Protein AF-A0A3A5VPG4-F1 (afdb_monomer_lite)

pLDDT: mean 90.0, std 11.08, range [58.41, 98.19]

Secondary structure (DSSP, 8-state):
--TGGGGSPPPPPEEE-TTSTTGGGGHHHHHHHH--SS-EEEEETTEEEEEEEEEEETTEEEEEEEEE-GGGHHHHHHHHHHTT--EEE--EETTEEP-

Sequence (99 aa):
MLEEARSIPAIRDFVLPPSDPIAPYFADIMK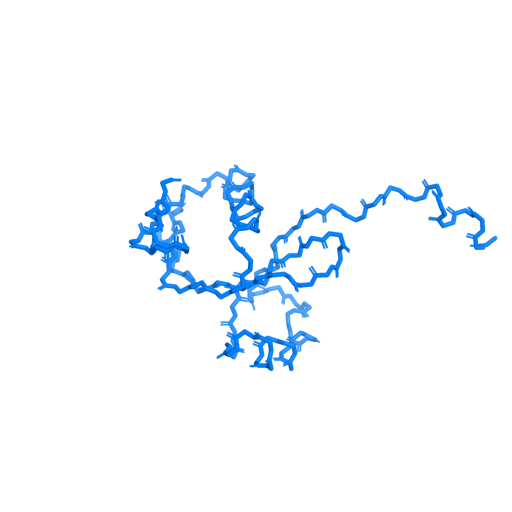ERFGFGSAYLVFRNAEPVAAFKANTRNKIIDVKDYEGSEKAWRIVKEFAWEHQMPLQTELRIGGKKLQ

Structure (mmCIF, N/CA/C/O backbone):
data_AF-A0A3A5VPG4-F1
#
_entry.id   AF-A0A3A5VPG4-F1
#
loop_
_atom_site.group_PDB
_atom_site.id
_atom_site.type_symbol
_atom_site.label_atom_id
_atom_site.label_alt_id
_atom_site.label_comp_id
_atom_site.label_asym_id
_atom_site.label_entity_id
_atom_site.label_seq_id
_atom_site.pdbx_PDB_ins_code
_atom_site.Cartn_x
_atom_site.Cartn_y
_atom_site.Cartn_z
_atom_site.occupancy
_atom_site.B_iso_or_equiv
_atom_site.auth_seq_id
_atom_site.auth_comp_id
_atom_site.auth_asym_id
_atom_site.auth_atom_id
_atom_site.pdbx_PDB_model_num
ATOM 1 N N . MET A 1 1 ? 11.550 -17.395 -26.455 1.00 58.41 1 MET A N 1
ATOM 2 C CA . MET A 1 1 ? 11.738 -17.248 -24.993 1.00 58.41 1 MET A CA 1
ATOM 3 C C . MET A 1 1 ? 11.631 -15.812 -24.473 1.00 58.41 1 MET A C 1
ATOM 5 O O . MET A 1 1 ? 10.957 -15.632 -23.473 1.00 58.41 1 MET A O 1
ATOM 9 N N . LEU A 1 2 ? 12.231 -14.779 -25.094 1.00 62.31 2 LEU A N 1
ATOM 10 C CA . LEU A 1 2 ? 12.007 -13.367 -24.691 1.00 62.31 2 LEU A CA 1
ATOM 11 C C . LEU A 1 2 ? 10.869 -12.669 -25.460 1.00 62.31 2 LEU A C 1
ATOM 13 O O . LEU A 1 2 ? 10.229 -11.773 -24.919 1.00 62.31 2 LEU A O 1
ATOM 17 N N . GLU A 1 3 ? 10.581 -13.078 -26.700 1.00 63.47 3 GLU A N 1
ATOM 18 C CA . GLU A 1 3 ? 9.465 -12.515 -27.480 1.00 63.47 3 GLU A CA 1
ATOM 19 C C . GLU A 1 3 ? 8.091 -12.874 -26.897 1.00 63.47 3 GLU A C 1
ATOM 21 O O . GLU A 1 3 ? 7.196 -12.033 -26.908 1.00 63.47 3 GLU A O 1
ATOM 26 N N . GLU A 1 4 ? 7.940 -14.061 -26.293 1.00 65.75 4 GLU A N 1
ATOM 27 C CA . GLU A 1 4 ? 6.697 -14.451 -25.611 1.00 65.75 4 GLU A CA 1
ATOM 28 C C . GLU A 1 4 ? 6.468 -13.666 -24.310 1.00 65.75 4 GLU A C 1
ATOM 30 O O . GLU A 1 4 ? 5.334 -13.534 -23.871 1.00 65.75 4 GLU A O 1
ATOM 35 N N . ALA A 1 5 ? 7.502 -13.070 -23.702 1.00 64.50 5 ALA A N 1
ATOM 36 C CA . ALA A 1 5 ? 7.322 -12.254 -22.499 1.00 64.50 5 ALA A CA 1
ATOM 37 C C . ALA A 1 5 ? 6.487 -10.990 -22.769 1.00 64.50 5 ALA A C 1
ATOM 39 O O . ALA A 1 5 ? 5.805 -10.495 -21.875 1.00 64.50 5 ALA A O 1
ATOM 40 N N . ARG A 1 6 ? 6.496 -10.484 -24.012 1.00 67.50 6 ARG A N 1
ATOM 41 C CA . ARG A 1 6 ? 5.696 -9.316 -24.420 1.00 67.50 6 ARG A CA 1
ATOM 42 C C . ARG A 1 6 ? 4.208 -9.629 -24.588 1.00 67.50 6 ARG A C 1
ATOM 44 O O . ARG A 1 6 ? 3.414 -8.694 -24.617 1.00 67.50 6 ARG A O 1
ATOM 51 N N . SER A 1 7 ? 3.832 -10.904 -24.714 1.00 76.25 7 SER A N 1
ATOM 52 C CA . SER A 1 7 ? 2.429 -11.331 -24.770 1.00 76.25 7 SER A CA 1
ATOM 53 C C . SER A 1 7 ? 1.866 -11.719 -23.400 1.00 76.25 7 SER A C 1
ATOM 55 O O . SER A 1 7 ? 0.666 -11.973 -23.292 1.00 76.25 7 SER A O 1
ATOM 57 N N . ILE A 1 8 ? 2.697 -11.729 -22.348 1.00 72.81 8 ILE A N 1
ATOM 58 C CA . ILE A 1 8 ? 2.241 -11.959 -20.977 1.00 72.81 8 ILE A CA 1
ATOM 59 C C . ILE A 1 8 ? 1.460 -10.720 -20.515 1.00 72.81 8 ILE A C 1
ATOM 61 O O . ILE A 1 8 ? 1.980 -9.604 -20.599 1.00 72.81 8 ILE A O 1
ATOM 65 N N . PRO A 1 9 ? 0.220 -10.885 -20.019 1.00 70.50 9 PRO A N 1
ATOM 66 C CA . PRO A 1 9 ? -0.534 -9.784 -19.441 1.00 70.50 9 PRO A CA 1
ATOM 67 C C . PRO A 1 9 ? 0.271 -9.093 -18.341 1.00 70.50 9 PRO A C 1
ATOM 69 O O . PRO A 1 9 ? 0.897 -9.760 -17.516 1.00 70.50 9 PRO A O 1
ATOM 72 N N . ALA A 1 10 ? 0.233 -7.760 -18.315 1.00 74.62 10 ALA A N 1
ATOM 73 C CA . ALA A 1 10 ? 0.879 -6.995 -17.257 1.00 74.62 10 ALA A CA 1
ATOM 74 C C . ALA A 1 10 ? 0.428 -7.500 -15.878 1.00 74.62 10 ALA A C 1
ATOM 76 O O . ALA A 1 10 ? -0.746 -7.836 -15.677 1.00 74.62 10 ALA A O 1
ATOM 77 N N . ILE A 1 11 ? 1.368 -7.546 -14.932 1.00 82.25 11 ILE A N 1
ATOM 78 C CA . ILE A 1 11 ? 1.069 -7.911 -13.548 1.00 82.25 11 ILE A CA 1
ATOM 79 C C . ILE A 1 11 ? 0.016 -6.932 -13.032 1.00 82.25 11 ILE A C 1
ATOM 81 O O . ILE A 1 11 ? 0.184 -5.714 -13.126 1.00 82.25 11 ILE A O 1
ATOM 85 N N . ARG A 1 12 ? -1.090 -7.480 -12.521 1.00 88.12 12 ARG A N 1
ATOM 86 C CA . ARG A 1 12 ? -2.172 -6.683 -11.939 1.00 88.12 12 ARG A CA 1
ATOM 87 C C . ARG A 1 12 ? -1.649 -5.857 -10.772 1.00 88.12 12 ARG A C 1
ATOM 89 O O . ARG A 1 12 ? -0.725 -6.271 -10.085 1.00 88.12 12 ARG A O 1
ATOM 96 N N . ASP A 1 13 ? -2.266 -4.706 -10.543 1.00 95.31 13 ASP A N 1
ATOM 97 C CA . ASP A 1 13 ? -2.064 -3.954 -9.309 1.00 95.31 13 ASP A CA 1
ATOM 98 C C . ASP A 1 13 ? -2.570 -4.805 -8.131 1.00 95.31 13 ASP A C 1
ATOM 100 O O . ASP A 1 13 ? -3.613 -5.451 -8.243 1.00 95.31 13 ASP A O 1
ATOM 104 N N . PHE A 1 14 ? -1.837 -4.839 -7.018 1.00 96.00 14 PHE A N 1
ATOM 105 C CA . PHE A 1 14 ? -2.222 -5.644 -5.856 1.00 96.00 14 PHE A CA 1
ATOM 106 C C . PHE A 1 14 ? -1.708 -5.046 -4.548 1.00 96.00 14 PHE A C 1
ATOM 108 O O . PHE A 1 14 ? -0.835 -4.176 -4.531 1.00 96.00 14 PHE A O 1
ATOM 115 N N . VAL A 1 15 ? -2.257 -5.531 -3.437 1.00 97.69 15 VAL A N 1
ATOM 116 C CA . VAL A 1 15 ? -1.761 -5.250 -2.090 1.00 97.69 15 VAL A CA 1
ATOM 117 C C . VAL A 1 15 ? -1.212 -6.545 -1.506 1.00 97.69 15 VAL A C 1
ATOM 119 O O . VAL A 1 15 ? -1.906 -7.558 -1.504 1.00 97.69 15 VAL A O 1
ATOM 122 N N . LEU A 1 16 ? 0.020 -6.507 -1.005 1.00 97.31 16 LEU A N 1
ATOM 123 C CA . LEU A 1 16 ? 0.661 -7.595 -0.277 1.00 97.31 16 LEU A CA 1
ATOM 124 C C . LEU A 1 16 ? 0.475 -7.379 1.233 1.00 97.31 16 LEU A C 1
ATOM 126 O O . LEU A 1 16 ? 1.029 -6.415 1.776 1.00 97.31 16 LEU A O 1
ATOM 130 N N . PRO A 1 17 ? -0.293 -8.230 1.934 1.00 96.25 17 PRO A N 1
ATOM 131 C CA . PRO A 1 17 ? -0.456 -8.121 3.378 1.00 96.25 17 PRO A CA 1
ATOM 132 C C . PRO A 1 17 ? 0.840 -8.441 4.136 1.00 96.25 17 PRO A C 1
ATOM 134 O O . PRO A 1 17 ? 1.612 -9.295 3.703 1.00 96.25 17 PRO A O 1
ATOM 137 N N . PRO A 1 18 ? 1.052 -7.866 5.333 1.00 95.50 18 PRO A N 1
ATOM 138 C CA . PRO A 1 18 ? 2.212 -8.194 6.166 1.00 95.50 18 PRO A CA 1
ATOM 139 C C . PRO A 1 18 ? 2.219 -9.650 6.663 1.00 95.50 18 PRO A C 1
ATOM 141 O O . PRO A 1 18 ? 3.251 -10.133 7.118 1.00 95.50 18 PRO A O 1
ATOM 144 N N . SER A 1 19 ? 1.074 -10.339 6.609 1.00 94.81 19 SER A N 1
ATOM 145 C CA . SER A 1 19 ? 0.937 -11.759 6.947 1.00 94.81 19 SER A CA 1
ATOM 146 C C . SER A 1 19 ? 1.269 -12.702 5.790 1.00 94.81 19 SER A C 1
ATOM 148 O O . SER A 1 19 ? 1.245 -13.915 5.986 1.00 94.81 19 SER A O 1
ATOM 150 N N . ASP A 1 20 ? 1.497 -12.179 4.584 1.00 96.38 20 ASP A N 1
ATOM 151 C CA . ASP A 1 20 ? 1.830 -13.011 3.435 1.00 96.38 20 ASP A CA 1
ATOM 152 C C . ASP A 1 20 ? 3.221 -13.653 3.623 1.00 96.38 20 ASP A C 1
ATOM 154 O O . ASP A 1 20 ? 4.158 -12.952 4.023 1.00 96.38 20 ASP A O 1
ATOM 158 N N . PRO A 1 21 ? 3.399 -14.958 3.331 1.00 97.38 21 PRO A N 1
ATOM 159 C CA . PRO A 1 21 ? 4.691 -15.631 3.451 1.00 97.38 21 PRO A CA 1
ATOM 160 C C . PRO A 1 21 ? 5.846 -14.960 2.701 1.00 97.38 21 PRO A C 1
ATOM 162 O O . PRO A 1 21 ? 6.995 -15.129 3.112 1.00 97.38 21 PRO A O 1
ATOM 165 N N . ILE A 1 22 ? 5.577 -14.204 1.628 1.00 95.81 22 ILE A N 1
ATOM 166 C CA . ILE A 1 22 ? 6.638 -13.514 0.876 1.00 95.81 22 ILE A CA 1
ATOM 167 C C . ILE A 1 22 ? 6.966 -12.117 1.424 1.00 95.81 22 ILE A C 1
ATOM 169 O O . ILE A 1 22 ? 7.960 -11.523 1.009 1.00 95.81 22 ILE A O 1
ATOM 173 N N . ALA A 1 23 ? 6.180 -11.579 2.363 1.00 95.88 23 ALA A N 1
ATOM 174 C CA . ALA A 1 23 ? 6.396 -10.242 2.922 1.00 95.88 23 ALA A CA 1
ATOM 175 C C . ALA A 1 23 ? 7.820 -10.004 3.478 1.00 95.88 23 ALA A C 1
ATOM 177 O O . ALA A 1 23 ? 8.350 -8.912 3.250 1.00 95.88 23 ALA A O 1
ATOM 178 N N . PRO A 1 24 ? 8.499 -10.980 4.127 1.00 95.81 24 PRO A N 1
ATOM 179 C CA . PRO A 1 24 ? 9.868 -10.789 4.613 1.00 95.81 24 PRO A CA 1
ATOM 180 C C . PRO A 1 24 ? 10.890 -10.434 3.523 1.00 95.81 24 PRO A C 1
ATOM 182 O O . PRO A 1 24 ? 11.849 -9.723 3.810 1.00 95.81 24 PRO A O 1
ATOM 185 N N . TYR A 1 25 ? 10.675 -10.853 2.270 1.00 96.62 25 TYR A N 1
ATOM 186 C CA . TYR A 1 25 ? 11.569 -10.517 1.152 1.00 96.62 25 TYR A CA 1
ATOM 187 C C . TYR A 1 25 ? 11.497 -9.038 0.743 1.00 96.62 25 TYR A C 1
ATOM 189 O O . TYR A 1 25 ? 12.353 -8.561 0.004 1.00 96.62 25 TYR A O 1
ATOM 197 N N . PHE A 1 26 ? 10.499 -8.302 1.238 1.00 96.25 26 PHE A N 1
ATOM 198 C CA . PHE A 1 26 ? 10.324 -6.872 0.989 1.00 96.25 26 PHE A CA 1
ATOM 199 C C . PHE A 1 26 ? 10.670 -6.008 2.209 1.00 96.25 26 PHE A C 1
ATOM 201 O O . PHE A 1 26 ? 10.418 -4.805 2.177 1.00 96.25 26 PHE A O 1
ATOM 208 N N . ALA A 1 27 ? 11.238 -6.582 3.278 1.00 94.69 27 ALA A N 1
ATOM 209 C CA . ALA A 1 27 ? 11.493 -5.866 4.530 1.00 94.69 27 ALA A CA 1
ATOM 210 C C . ALA A 1 27 ? 12.420 -4.652 4.345 1.00 94.69 27 ALA A C 1
ATOM 212 O O . ALA A 1 27 ? 12.113 -3.566 4.842 1.00 94.69 27 ALA A O 1
ATOM 213 N N . ASP A 1 28 ? 13.502 -4.809 3.576 1.00 96.12 28 ASP A N 1
ATOM 214 C CA . ASP A 1 28 ? 14.450 -3.723 3.304 1.00 96.12 28 ASP A CA 1
ATOM 215 C C . ASP A 1 28 ? 13.786 -2.602 2.498 1.00 96.12 28 ASP A C 1
ATOM 217 O O . ASP A 1 28 ? 13.808 -1.443 2.909 1.00 96.12 28 ASP A O 1
ATOM 221 N N . ILE A 1 29 ? 13.073 -2.953 1.419 1.00 94.81 29 ILE A N 1
ATOM 222 C CA . ILE A 1 29 ? 12.311 -1.993 0.603 1.00 94.81 29 ILE A CA 1
ATOM 223 C C . ILE A 1 29 ? 11.289 -1.240 1.461 1.00 94.81 29 ILE A C 1
ATOM 225 O O . ILE A 1 29 ? 11.128 -0.027 1.321 1.00 94.81 29 ILE A O 1
ATOM 229 N N . MET A 1 30 ? 10.597 -1.949 2.352 1.00 95.25 30 MET A N 1
ATOM 230 C CA . MET A 1 30 ? 9.572 -1.377 3.217 1.00 95.25 30 MET A CA 1
ATOM 231 C C . MET A 1 30 ? 10.145 -0.331 4.174 1.00 95.25 30 MET A C 1
ATOM 233 O O . MET A 1 30 ? 9.571 0.751 4.329 1.00 95.25 30 MET A O 1
ATOM 237 N N . LYS A 1 31 ? 11.305 -0.631 4.761 1.00 96.19 31 LYS A N 1
ATOM 238 C CA . LYS A 1 31 ? 12.003 0.269 5.675 1.00 96.19 31 LYS A CA 1
ATOM 239 C C . LYS A 1 31 ? 12.615 1.459 4.941 1.00 96.19 31 LYS A C 1
ATOM 241 O O . LYS A 1 31 ? 12.444 2.589 5.385 1.00 96.19 31 LYS A O 1
ATOM 246 N N . GLU A 1 32 ? 13.305 1.215 3.832 1.00 96.75 32 GLU A N 1
ATOM 247 C CA . GLU A 1 32 ? 14.061 2.241 3.107 1.00 96.75 32 GLU A CA 1
ATOM 248 C C . GLU A 1 32 ? 13.166 3.204 2.325 1.00 96.75 32 GLU A C 1
ATOM 250 O O . GLU A 1 32 ? 13.430 4.405 2.321 1.00 96.75 32 GLU A O 1
ATOM 255 N N . ARG A 1 33 ? 12.106 2.707 1.670 1.00 96.19 33 ARG A N 1
ATOM 256 C CA . ARG A 1 33 ? 11.229 3.549 0.836 1.00 96.19 33 ARG A CA 1
ATOM 257 C C . ARG A 1 33 ? 10.048 4.142 1.592 1.00 96.19 33 ARG A C 1
ATOM 259 O O . ARG A 1 33 ? 9.581 5.210 1.209 1.00 96.19 33 ARG A O 1
ATOM 266 N N . PHE A 1 34 ? 9.546 3.451 2.617 1.00 96.56 34 PHE A N 1
ATOM 267 C CA . PHE A 1 34 ? 8.288 3.816 3.280 1.00 96.56 34 PHE A CA 1
ATOM 268 C C . PHE A 1 34 ? 8.408 3.968 4.801 1.00 96.56 34 PHE A C 1
ATOM 270 O O . PHE A 1 34 ? 7.413 4.246 5.457 1.00 96.56 34 PHE A O 1
ATOM 277 N N . GLY A 1 35 ? 9.592 3.769 5.391 1.00 96.19 35 GLY A N 1
ATOM 278 C CA . GLY A 1 35 ? 9.808 3.969 6.828 1.00 96.19 35 GLY A CA 1
ATOM 279 C C . GLY A 1 35 ? 9.106 2.953 7.739 1.00 96.19 35 GLY A C 1
ATOM 280 O O . GLY A 1 35 ? 9.091 3.129 8.958 1.00 96.19 35 GLY A O 1
ATOM 281 N N . PHE A 1 36 ? 8.545 1.871 7.191 1.00 96.44 36 PHE A N 1
ATOM 282 C CA . PHE A 1 36 ? 7.824 0.863 7.968 1.00 96.44 36 PHE A CA 1
ATOM 283 C C . PHE A 1 36 ? 8.646 -0.413 8.152 1.00 96.44 36 PHE A C 1
ATOM 285 O O . PHE A 1 36 ? 9.300 -0.888 7.235 1.00 96.44 36 PHE A O 1
ATOM 292 N N . GLY A 1 37 ? 8.554 -1.027 9.335 1.00 94.25 37 GLY A N 1
ATOM 293 C CA . GLY A 1 37 ? 9.110 -2.370 9.563 1.00 94.25 37 GLY A CA 1
ATOM 294 C C . GLY A 1 37 ? 8.189 -3.516 9.120 1.00 94.25 37 GLY A C 1
ATOM 295 O O . GLY A 1 37 ? 8.647 -4.629 8.906 1.00 94.25 37 GLY A O 1
ATOM 296 N N . SER A 1 38 ? 6.882 -3.265 9.026 1.00 94.00 38 SER A N 1
ATOM 297 C CA . SER A 1 38 ? 5.870 -4.235 8.584 1.00 94.00 38 SER A CA 1
ATOM 298 C C . SER A 1 38 ? 4.585 -3.483 8.247 1.00 94.00 38 SER A C 1
ATOM 300 O O . SER A 1 38 ? 4.100 -2.716 9.078 1.00 94.00 38 SER A O 1
ATOM 302 N N . ALA A 1 39 ? 4.043 -3.648 7.050 1.00 97.38 39 ALA A N 1
ATOM 303 C CA . ALA A 1 39 ? 2.897 -2.905 6.542 1.00 97.38 39 ALA A CA 1
ATOM 304 C C . ALA A 1 39 ? 2.269 -3.669 5.372 1.00 97.38 39 ALA A C 1
ATOM 306 O O . ALA A 1 39 ? 2.865 -4.605 4.840 1.00 97.38 39 ALA A O 1
ATOM 307 N N . TYR A 1 40 ? 1.076 -3.249 4.960 1.00 97.81 40 TYR A N 1
ATOM 308 C CA . TYR A 1 40 ? 0.540 -3.637 3.662 1.00 97.81 40 TYR A CA 1
ATOM 309 C C . TYR A 1 40 ? 1.337 -2.908 2.582 1.00 97.81 40 TYR A C 1
ATOM 311 O O . TYR A 1 40 ? 1.464 -1.684 2.647 1.00 97.81 40 TYR A O 1
ATOM 319 N N . LEU A 1 41 ? 1.871 -3.636 1.606 1.00 97.94 41 LEU A N 1
ATOM 320 C CA . LEU A 1 41 ? 2.669 -3.070 0.518 1.00 97.94 41 LEU A CA 1
ATOM 321 C C . LEU A 1 41 ? 1.831 -3.008 -0.760 1.00 97.94 41 LEU A C 1
ATOM 323 O O . LEU A 1 41 ? 1.223 -3.998 -1.155 1.00 97.94 41 LEU A O 1
ATOM 327 N N . VAL A 1 42 ? 1.770 -1.843 -1.398 1.00 98.19 42 VAL A N 1
ATOM 328 C CA . VAL A 1 42 ? 0.924 -1.592 -2.570 1.00 98.19 42 VAL A CA 1
ATOM 329 C C . VAL A 1 42 ? 1.777 -1.619 -3.827 1.00 98.19 42 VAL A C 1
ATOM 331 O O . VAL A 1 42 ? 2.701 -0.815 -3.978 1.00 98.19 42 VAL A O 1
ATOM 334 N N . PHE A 1 43 ? 1.428 -2.509 -4.748 1.00 97.12 43 PHE A N 1
ATOM 335 C CA . PHE A 1 43 ? 2.120 -2.703 -6.011 1.00 97.12 43 PHE A CA 1
ATOM 336 C C . PHE A 1 43 ? 1.305 -2.167 -7.178 1.00 97.12 43 PHE A C 1
ATOM 338 O O . PHE A 1 43 ? 0.110 -2.442 -7.304 1.00 97.12 43 PHE A O 1
ATOM 345 N N . ARG A 1 44 ? 1.985 -1.449 -8.070 1.00 95.00 44 ARG A N 1
ATOM 346 C CA . ARG A 1 44 ? 1.480 -1.083 -9.392 1.00 95.00 44 ARG A CA 1
ATOM 347 C C . ARG A 1 44 ? 2.442 -1.601 -10.438 1.00 95.00 44 ARG A C 1
ATOM 349 O O . ARG A 1 44 ? 3.602 -1.198 -10.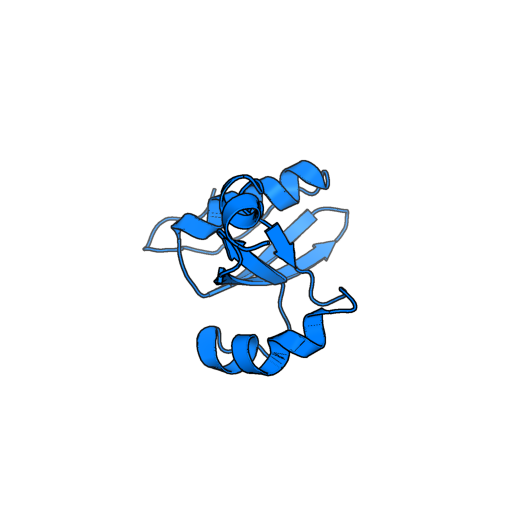426 1.00 95.00 44 ARG A O 1
ATOM 356 N N . ASN A 1 45 ? 1.961 -2.435 -11.356 1.00 90.75 45 ASN A N 1
ATOM 357 C CA . ASN A 1 45 ? 2.799 -3.032 -12.401 1.00 90.75 45 ASN A CA 1
ATOM 358 C C . ASN A 1 45 ? 4.119 -3.614 -11.836 1.00 90.75 45 ASN A C 1
ATOM 360 O O . ASN A 1 45 ? 5.203 -3.276 -12.303 1.00 90.75 45 ASN A O 1
ATOM 364 N N . ALA A 1 46 ? 4.009 -4.426 -10.778 1.00 89.56 46 ALA A N 1
ATOM 365 C CA . ALA A 1 46 ? 5.119 -5.035 -10.027 1.00 89.56 46 ALA A CA 1
ATOM 366 C C . ALA A 1 46 ? 6.079 -4.087 -9.276 1.00 89.56 46 ALA A C 1
ATOM 368 O O . ALA A 1 46 ? 6.971 -4.5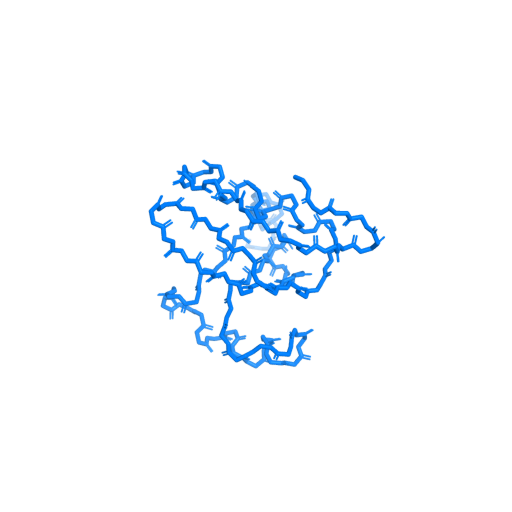67 -8.581 1.00 89.56 46 ALA A O 1
ATOM 369 N N . GLU A 1 47 ? 5.867 -2.772 -9.316 1.00 93.81 47 GLU A N 1
ATOM 370 C CA . GLU A 1 47 ? 6.653 -1.810 -8.541 1.00 93.81 47 GLU A CA 1
ATOM 371 C C . GLU A 1 47 ? 5.941 -1.434 -7.232 1.00 93.81 47 GLU A C 1
ATOM 37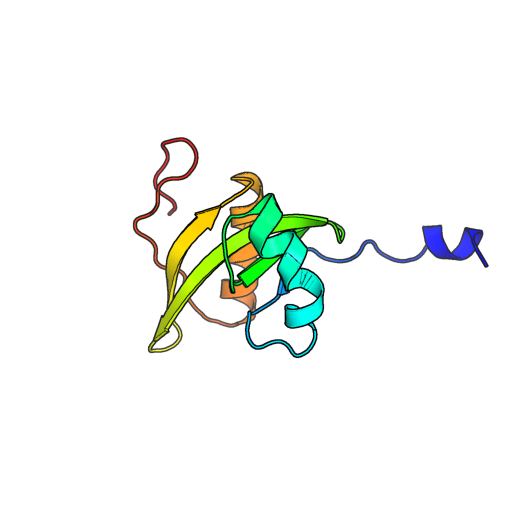3 O O . GLU A 1 47 ? 4.746 -1.111 -7.259 1.00 93.81 47 GLU A O 1
ATOM 378 N N . PRO A 1 48 ? 6.639 -1.421 -6.080 1.00 96.25 48 PRO A N 1
ATOM 379 C CA . PRO A 1 48 ? 6.069 -0.945 -4.827 1.00 96.25 48 PRO A CA 1
ATOM 380 C C . PRO A 1 48 ? 5.936 0.583 -4.870 1.00 96.25 48 PRO A C 1
ATOM 382 O O . PRO A 1 48 ? 6.930 1.308 -4.964 1.00 96.25 48 PRO A O 1
ATOM 385 N N . VAL A 1 49 ? 4.699 1.078 -4.798 1.00 97.19 49 VAL A N 1
ATOM 386 C CA . VAL A 1 49 ? 4.359 2.506 -4.981 1.00 97.19 49 VAL A CA 1
ATOM 387 C C . VAL A 1 49 ? 3.805 3.184 -3.729 1.00 97.19 49 VAL A C 1
ATOM 389 O O . VAL A 1 49 ? 3.748 4.417 -3.678 1.00 97.19 49 VAL A O 1
ATOM 392 N N . ALA A 1 50 ? 3.375 2.400 -2.744 1.00 97.69 50 ALA A N 1
ATOM 393 C CA . ALA A 1 50 ? 2.937 2.876 -1.440 1.00 97.69 50 ALA A CA 1
ATOM 394 C C . ALA A 1 50 ? 2.983 1.744 -0.409 1.00 97.69 50 ALA A C 1
ATOM 396 O O . ALA A 1 50 ? 3.039 0.568 -0.770 1.00 97.69 50 ALA A O 1
ATOM 397 N N . ALA A 1 51 ? 2.894 2.094 0.865 1.00 98.19 51 ALA A N 1
ATOM 398 C CA . ALA A 1 51 ? 2.661 1.159 1.951 1.00 98.19 51 ALA A CA 1
ATOM 399 C C . ALA A 1 51 ? 1.709 1.779 2.978 1.00 98.19 51 ALA A C 1
ATOM 401 O O . ALA A 1 51 ? 1.647 3.000 3.114 1.00 98.19 51 ALA A O 1
ATOM 402 N N . PHE A 1 52 ? 0.957 0.951 3.703 1.00 97.69 52 PHE A N 1
ATOM 403 C CA . PHE A 1 52 ? 0.030 1.446 4.717 1.00 97.69 52 PHE A CA 1
ATOM 404 C C . PHE A 1 52 ? -0.069 0.542 5.946 1.00 97.69 52 PHE A C 1
ATOM 406 O O . PHE A 1 52 ? 0.003 -0.690 5.874 1.00 97.69 52 PHE A O 1
ATOM 413 N N . LYS A 1 53 ? -0.262 1.172 7.105 1.00 97.50 53 LYS A N 1
ATOM 414 C CA . LYS A 1 53 ? -0.599 0.506 8.365 1.00 97.50 53 LYS A CA 1
ATOM 415 C C . LYS A 1 53 ? -2.107 0.511 8.522 1.00 97.50 53 LYS A C 1
ATOM 417 O O . LYS A 1 53 ? -2.740 1.559 8.409 1.00 97.50 53 LYS A O 1
ATOM 422 N N . ALA A 1 54 ? -2.681 -0.639 8.849 1.00 96.81 54 ALA A N 1
ATOM 423 C CA . ALA A 1 54 ? -4.101 -0.727 9.136 1.00 96.81 54 ALA A CA 1
ATOM 424 C C . ALA A 1 54 ? -4.389 -1.657 10.307 1.00 96.81 54 ALA A C 1
ATOM 426 O O . ALA A 1 54 ? -3.731 -2.684 10.482 1.00 96.81 54 ALA A O 1
ATOM 427 N N . ASN A 1 55 ? -5.424 -1.308 11.064 1.00 94.81 55 ASN A N 1
ATOM 428 C CA . ASN A 1 55 ? -6.063 -2.218 11.999 1.00 94.81 55 ASN A CA 1
ATOM 429 C C . ASN A 1 55 ? -7.264 -2.851 11.309 1.00 94.81 55 ASN A C 1
ATOM 431 O O . ASN A 1 55 ? -8.090 -2.157 10.725 1.00 94.81 55 ASN A O 1
ATOM 435 N N . THR A 1 56 ? -7.376 -4.172 11.397 1.00 92.75 56 THR A N 1
ATOM 436 C CA . THR A 1 56 ? -8.543 -4.892 10.887 1.00 92.75 56 THR A CA 1
ATOM 437 C C . THR A 1 56 ? -9.386 -5.380 12.052 1.00 92.75 56 THR A C 1
ATOM 439 O O . THR A 1 56 ? -8.921 -6.178 12.867 1.00 92.75 56 THR A O 1
ATOM 442 N N . ARG A 1 57 ? -10.629 -4.903 12.148 1.00 93.25 57 ARG A N 1
ATOM 443 C CA . ARG A 1 57 ? -11.613 -5.364 13.144 1.00 93.25 57 ARG A CA 1
ATOM 444 C C . ARG A 1 57 ? -12.988 -5.424 12.502 1.00 93.25 57 ARG A C 1
ATOM 446 O O . ARG A 1 57 ? -13.339 -4.533 11.743 1.00 93.25 57 ARG A O 1
ATOM 453 N N . ASN A 1 58 ? -13.765 -6.466 12.799 1.00 93.12 58 ASN A N 1
ATOM 454 C CA . ASN A 1 58 ? -15.121 -6.647 12.262 1.00 93.12 58 ASN A CA 1
ATOM 455 C C . ASN A 1 58 ? -15.202 -6.476 10.732 1.00 93.12 58 ASN A C 1
ATOM 457 O O . ASN A 1 58 ? -16.142 -5.874 10.224 1.00 93.12 58 ASN A O 1
ATOM 461 N N . LYS A 1 59 ? -14.196 -6.989 10.007 1.00 92.94 59 LYS A N 1
ATOM 462 C CA . LYS A 1 59 ? -14.037 -6.846 8.548 1.00 92.94 59 LYS A CA 1
ATOM 463 C C . LYS A 1 59 ? -13.889 -5.404 8.038 1.00 92.94 59 LYS A C 1
ATOM 465 O O . LYS A 1 59 ? -14.002 -5.183 6.844 1.00 92.94 59 LYS A O 1
ATOM 470 N N . ILE A 1 60 ? -13.600 -4.432 8.894 1.00 95.88 60 ILE A N 1
ATOM 471 C CA . ILE A 1 60 ? -13.282 -3.059 8.488 1.00 95.88 60 ILE A CA 1
ATOM 472 C C . ILE A 1 60 ? -11.765 -2.887 8.524 1.00 95.88 60 ILE A C 1
ATOM 474 O O . ILE A 1 60 ? -11.126 -3.256 9.515 1.00 95.88 60 ILE A O 1
ATOM 478 N N . ILE A 1 61 ? -11.204 -2.334 7.448 1.00 95.81 61 ILE A N 1
ATOM 479 C CA . ILE A 1 61 ? -9.795 -1.940 7.359 1.00 95.81 61 ILE A CA 1
ATOM 480 C C . ILE A 1 61 ? -9.709 -0.463 7.743 1.00 95.81 61 ILE A C 1
ATOM 482 O O . ILE A 1 61 ? -10.082 0.422 6.975 1.00 95.81 61 ILE A O 1
ATOM 486 N N . ASP A 1 62 ? -9.210 -0.200 8.944 1.00 96.50 62 ASP A N 1
ATOM 487 C CA . ASP A 1 62 ? -8.986 1.146 9.465 1.00 96.50 62 ASP A CA 1
ATOM 488 C C . ASP A 1 62 ? -7.527 1.550 9.215 1.00 96.50 62 ASP A C 1
ATOM 490 O O . ASP A 1 62 ? -6.617 1.102 9.924 1.00 96.50 62 ASP A O 1
ATOM 494 N N . VAL A 1 63 ? -7.302 2.345 8.165 1.00 96.75 63 VAL A N 1
ATOM 495 C CA . VAL A 1 63 ? -5.970 2.787 7.736 1.00 96.75 63 VAL A CA 1
ATOM 496 C C . VAL A 1 63 ? -5.486 3.908 8.652 1.00 96.75 63 VAL A C 1
ATOM 498 O O . VAL A 1 63 ? -6.070 4.996 8.692 1.00 96.75 63 VAL A O 1
ATOM 501 N N . LYS A 1 64 ? -4.400 3.621 9.377 1.00 95.69 64 LYS A N 1
ATOM 502 C CA . LYS A 1 64 ? -3.793 4.481 10.403 1.00 95.69 64 LYS A CA 1
ATOM 503 C C . LYS A 1 64 ? -2.606 5.281 9.915 1.00 95.69 64 LYS A C 1
ATOM 505 O O . LYS A 1 64 ? -2.379 6.368 10.429 1.00 95.69 64 LYS A O 1
ATOM 510 N N . ASP A 1 65 ? -1.872 4.736 8.959 1.00 95.75 65 ASP A N 1
ATOM 511 C CA . ASP A 1 65 ? -0.720 5.396 8.363 1.00 95.75 65 ASP A CA 1
ATOM 512 C C . ASP A 1 65 ? -0.621 5.007 6.891 1.00 95.75 65 ASP A C 1
ATOM 514 O O . ASP A 1 65 ? -1.009 3.891 6.526 1.00 95.75 65 ASP A O 1
ATOM 518 N N . TYR A 1 66 ? -0.129 5.914 6.058 1.00 95.81 66 TYR A N 1
ATOM 519 C CA . TYR A 1 66 ? 0.006 5.719 4.622 1.00 95.81 66 TYR A CA 1
ATOM 520 C C . TYR A 1 66 ? 1.190 6.523 4.098 1.00 95.81 66 TYR A C 1
ATOM 522 O O . TYR A 1 66 ? 1.205 7.746 4.205 1.00 95.81 66 TYR A O 1
ATOM 530 N N . GLU A 1 67 ? 2.109 5.838 3.427 1.00 96.19 67 GLU A N 1
ATOM 531 C CA . GLU A 1 67 ? 3.268 6.445 2.782 1.00 96.19 67 GLU A CA 1
ATOM 532 C C . GLU A 1 67 ? 3.322 6.075 1.300 1.00 96.19 67 GLU A C 1
ATOM 534 O O . GLU A 1 67 ? 3.057 4.935 0.914 1.00 96.19 67 GLU A O 1
ATOM 539 N N . GLY A 1 68 ? 3.686 7.041 0.454 1.00 93.88 68 GLY A N 1
ATOM 540 C CA . GLY A 1 68 ? 3.830 6.861 -0.993 1.00 93.88 68 GLY A CA 1
ATOM 541 C C . GLY A 1 68 ? 2.782 7.589 -1.839 1.00 93.88 68 GLY A C 1
ATOM 542 O O . GLY A 1 68 ? 2.231 8.622 -1.462 1.00 93.88 68 GLY A O 1
ATOM 543 N N . SER A 1 69 ? 2.543 7.093 -3.056 1.00 91.62 69 SER A N 1
ATOM 544 C CA . SER A 1 69 ? 1.778 7.832 -4.071 1.00 91.62 69 SER A CA 1
ATOM 545 C C . SER A 1 69 ? 0.286 7.947 -3.740 1.00 91.62 69 SER A C 1
ATOM 547 O O . SER A 1 69 ? -0.384 6.934 -3.549 1.00 91.62 69 SER A O 1
ATOM 549 N N . GLU A 1 70 ? -0.293 9.151 -3.829 1.00 89.88 70 GLU A N 1
ATOM 550 C CA . GLU A 1 70 ? -1.755 9.358 -3.745 1.00 89.88 70 GLU A CA 1
ATOM 551 C C . GLU A 1 70 ? -2.517 8.517 -4.780 1.0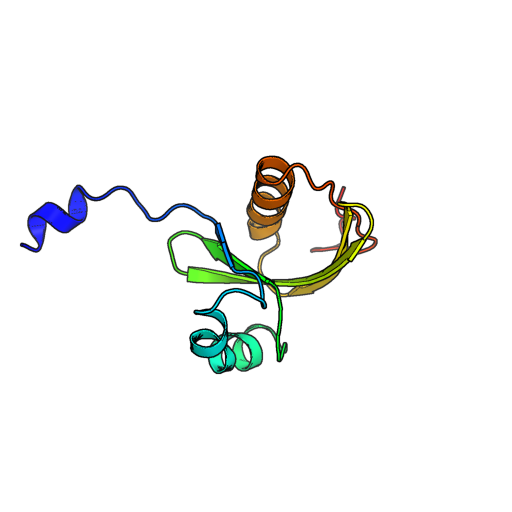0 89.88 70 GLU A C 1
ATOM 553 O O . GLU A 1 70 ? -3.568 7.942 -4.496 1.00 89.88 70 GLU A O 1
ATOM 558 N N . LYS A 1 71 ? -1.949 8.357 -5.983 1.00 90.31 71 LYS A N 1
ATOM 559 C CA . LYS A 1 71 ? -2.568 7.566 -7.056 1.00 90.31 71 LYS A CA 1
ATOM 560 C C . LYS A 1 71 ? -2.708 6.090 -6.683 1.00 90.31 71 LYS A C 1
ATOM 562 O O . LYS A 1 71 ? -3.502 5.401 -7.323 1.00 90.31 71 LYS A O 1
ATOM 567 N N . ALA A 1 72 ? -1.925 5.584 -5.729 1.00 94.94 72 ALA A N 1
ATOM 568 C CA . ALA A 1 72 ? -1.987 4.192 -5.290 1.00 94.94 72 ALA A CA 1
ATOM 569 C C . ALA A 1 72 ? -3.177 3.917 -4.351 1.00 94.94 72 ALA A C 1
ATOM 571 O O . ALA A 1 72 ? -3.575 2.763 -4.213 1.00 94.94 72 ALA A O 1
ATOM 572 N N . TRP A 1 73 ? -3.855 4.955 -3.837 1.00 95.00 73 TRP A N 1
ATOM 573 C CA . TRP A 1 73 ? -5.062 4.797 -3.017 1.00 95.00 73 TRP A CA 1
ATOM 574 C C . TRP A 1 73 ? -6.184 4.026 -3.727 1.00 95.00 73 TRP A C 1
ATOM 576 O O . TRP A 1 73 ? -6.918 3.267 -3.100 1.00 95.00 73 TRP A O 1
ATOM 586 N N . ARG A 1 74 ? -6.301 4.160 -5.058 1.00 94.69 74 ARG A N 1
ATOM 587 C CA . ARG A 1 74 ? -7.256 3.372 -5.858 1.00 94.69 74 ARG A CA 1
ATOM 588 C C . ARG A 1 74 ? -7.059 1.861 -5.664 1.00 94.69 74 ARG A C 1
ATOM 590 O O . ARG A 1 74 ? -8.047 1.153 -5.536 1.00 94.69 74 ARG A O 1
ATOM 597 N N . ILE A 1 75 ? -5.811 1.404 -5.583 1.00 97.06 75 ILE A N 1
ATOM 598 C CA . ILE A 1 75 ? -5.455 -0.016 -5.447 1.00 97.06 75 ILE A CA 1
ATOM 599 C C . ILE A 1 75 ? -5.854 -0.525 -4.056 1.00 97.06 75 ILE A C 1
ATOM 601 O O . ILE A 1 75 ? -6.397 -1.615 -3.923 1.00 97.06 75 ILE A O 1
ATOM 605 N N . VAL A 1 76 ? -5.675 0.302 -3.019 1.00 96.75 76 VAL A N 1
ATOM 606 C CA . VAL A 1 76 ? -6.133 -0.010 -1.654 1.00 96.75 76 VAL A CA 1
ATOM 607 C C . VAL A 1 76 ? -7.656 -0.171 -1.610 1.00 96.75 76 VAL A C 1
ATOM 609 O O . VAL A 1 76 ? -8.161 -1.108 -0.993 1.00 96.75 76 VAL A O 1
ATOM 612 N N . LYS A 1 77 ? -8.395 0.705 -2.305 1.00 95.50 77 LYS A N 1
ATOM 613 C CA . LYS A 1 77 ? -9.859 0.606 -2.426 1.00 95.50 77 LYS A CA 1
ATOM 614 C C . LYS A 1 77 ? -10.311 -0.647 -3.170 1.00 95.50 77 LYS A C 1
ATOM 616 O O . LYS A 1 77 ? -11.288 -1.264 -2.760 1.00 95.50 77 LYS A O 1
ATOM 621 N N . GLU A 1 78 ? -9.613 -1.020 -4.236 1.00 96.06 78 GLU A N 1
ATOM 622 C CA . GLU A 1 78 ? -9.898 -2.243 -4.995 1.00 96.06 78 GLU A CA 1
ATOM 623 C C . GLU A 1 78 ? -9.666 -3.490 -4.139 1.00 96.06 78 GLU A C 1
ATOM 625 O O . GLU A 1 78 ? -10.573 -4.306 -4.021 1.00 96.06 78 GLU A O 1
ATOM 630 N N . PHE A 1 79 ? -8.537 -3.570 -3.430 1.00 96.38 79 PHE A N 1
ATOM 631 C CA . PHE A 1 79 ? -8.248 -4.648 -2.476 1.00 96.38 79 PHE A CA 1
ATOM 632 C C . PHE A 1 79 ? -9.342 -4.802 -1.406 1.00 96.38 79 PHE A C 1
ATOM 634 O O . PHE A 1 79 ? -9.839 -5.897 -1.144 1.00 96.38 79 PHE A O 1
ATOM 641 N N . ALA A 1 80 ? -9.759 -3.687 -0.807 1.00 96.06 80 ALA A N 1
ATOM 642 C CA . ALA A 1 80 ? -10.843 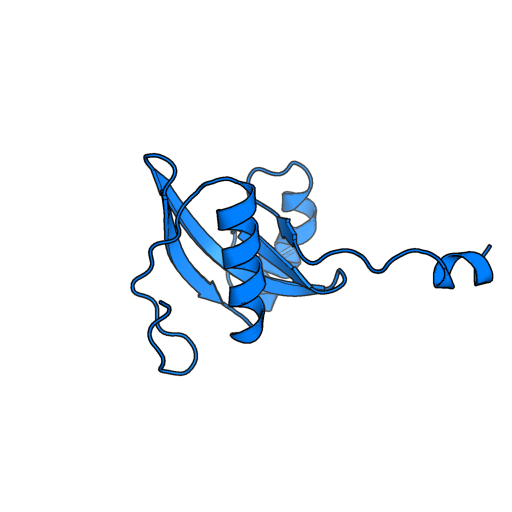-3.654 0.168 1.00 96.06 80 ALA A CA 1
ATOM 643 C C . ALA A 1 80 ? -12.177 -4.152 -0.414 1.00 96.06 80 ALA A C 1
ATOM 645 O O . ALA A 1 80 ? -12.899 -4.916 0.231 1.00 96.06 80 ALA A O 1
ATOM 646 N N . TRP A 1 81 ? -12.499 -3.747 -1.644 1.00 95.81 81 TRP A N 1
ATOM 647 C CA . TRP A 1 81 ? -13.704 -4.183 -2.345 1.00 95.81 81 TRP A CA 1
ATOM 648 C C . TRP A 1 81 ? -13.675 -5.683 -2.669 1.00 95.81 81 TRP A C 1
ATOM 650 O O . TRP A 1 81 ? -14.643 -6.382 -2.364 1.00 95.81 81 TRP A O 1
ATOM 660 N N . GLU A 1 82 ? -12.561 -6.194 -3.201 1.00 95.44 82 GLU A N 1
ATOM 661 C CA . GLU A 1 82 ? -12.375 -7.615 -3.536 1.00 95.44 82 GLU A CA 1
ATOM 662 C C . GLU A 1 82 ? -12.513 -8.526 -2.310 1.00 95.44 82 GLU A C 1
ATOM 664 O O . GLU A 1 82 ? -13.055 -9.629 -2.403 1.00 95.44 82 GLU A O 1
ATOM 669 N N . HIS A 1 83 ? -12.079 -8.054 -1.141 1.00 94.56 83 HIS A N 1
ATOM 670 C CA . HIS A 1 83 ? -12.187 -8.799 0.113 1.00 94.56 83 HIS A CA 1
ATOM 671 C C . HIS A 1 83 ? -13.463 -8.526 0.910 1.00 94.56 83 HIS A C 1
ATOM 673 O O . HIS A 1 83 ? -13.640 -9.105 1.982 1.00 94.56 83 HIS A O 1
ATOM 679 N N . GLN A 1 84 ? -14.374 -7.692 0.398 1.00 96.12 84 GLN A N 1
ATOM 680 C CA . GLN A 1 84 ? -15.596 -7.287 1.104 1.00 96.12 84 GLN A CA 1
ATOM 681 C C . GLN A 1 84 ? -15.293 -6.675 2.483 1.00 96.12 84 GLN A C 1
ATOM 683 O O . GLN A 1 84 ? -15.985 -6.940 3.472 1.00 96.12 84 GLN A O 1
ATOM 688 N N . MET A 1 85 ? -14.234 -5.867 2.546 1.00 95.81 85 MET A N 1
ATOM 689 C CA . MET A 1 85 ? -13.736 -5.232 3.759 1.00 95.81 85 MET A CA 1
ATOM 690 C C . MET A 1 85 ? -13.730 -3.709 3.601 1.00 95.81 85 MET A C 1
ATOM 692 O O . MET A 1 85 ? -12.775 -3.169 3.049 1.00 95.81 85 MET A O 1
ATOM 696 N N . PRO A 1 86 ? -14.768 -2.985 4.059 1.00 94.94 86 PRO A N 1
ATOM 697 C CA . PRO A 1 86 ? -14.838 -1.534 3.911 1.00 94.94 86 PRO A CA 1
ATOM 698 C C . PRO A 1 86 ? -13.616 -0.816 4.499 1.00 94.94 86 PRO A C 1
ATOM 700 O O . PRO A 1 86 ? -13.102 -1.211 5.549 1.00 94.94 86 PRO A O 1
ATOM 703 N N . LEU A 1 87 ? -13.186 0.264 3.842 1.00 94.75 87 LEU A N 1
ATOM 704 C CA . LEU A 1 87 ? -12.114 1.128 4.335 1.00 94.75 87 LEU A CA 1
ATOM 705 C C . LEU A 1 87 ? -12.667 2.233 5.226 1.00 94.75 87 LEU A C 1
ATOM 707 O O . LEU A 1 87 ? -13.677 2.862 4.912 1.00 94.75 87 LEU A O 1
ATOM 711 N N . GLN A 1 88 ? -11.934 2.521 6.291 1.00 94.06 88 GLN A N 1
ATOM 712 C CA . GLN A 1 88 ? -12.089 3.721 7.095 1.00 94.06 88 GLN A CA 1
ATOM 713 C C . GLN A 1 88 ? -10.719 4.369 7.270 1.00 94.06 88 GLN A C 1
ATOM 715 O O . GLN A 1 88 ? -9.712 3.684 7.430 1.00 94.06 88 GLN A O 1
ATOM 720 N N . THR A 1 89 ? -10.667 5.698 7.241 1.00 91.19 89 THR A N 1
ATOM 721 C CA . THR A 1 89 ? -9.448 6.429 7.578 1.00 91.19 89 THR A CA 1
ATOM 722 C C . THR A 1 89 ? -9.751 7.878 7.949 1.00 91.19 89 THR A C 1
ATOM 724 O O . THR A 1 89 ? -10.709 8.481 7.463 1.00 91.19 89 THR A O 1
ATOM 727 N N . GLU A 1 90 ? -8.922 8.447 8.819 1.00 88.25 90 GLU A N 1
ATOM 728 C CA . GLU A 1 90 ? -8.906 9.887 9.111 1.00 88.25 90 GLU A CA 1
ATOM 729 C C . GLU A 1 90 ? -7.803 10.623 8.331 1.00 88.25 90 GLU A C 1
ATOM 731 O O . GLU A 1 90 ? -7.691 11.848 8.419 1.00 88.25 90 GLU A O 1
ATOM 736 N N . LEU A 1 91 ? -7.007 9.886 7.548 1.00 85.75 91 LEU A N 1
ATOM 737 C CA . LEU A 1 91 ? -5.840 10.405 6.852 1.00 85.75 91 LEU A CA 1
ATOM 738 C C . LEU A 1 91 ? -6.208 11.399 5.746 1.00 85.75 91 LEU A C 1
ATOM 740 O O . LEU A 1 91 ? -7.258 11.336 5.092 1.00 85.75 91 LEU A O 1
ATOM 744 N N . ARG A 1 92 ? -5.275 12.322 5.517 1.00 76.81 92 ARG A N 1
ATOM 745 C CA . ARG A 1 92 ? -5.280 13.243 4.384 1.00 76.81 92 ARG A CA 1
ATOM 746 C C . ARG A 1 92 ? -4.043 12.978 3.538 1.00 76.81 92 ARG A C 1
ATOM 748 O O . ARG A 1 92 ? -2.939 13.068 4.061 1.00 76.81 92 ARG A O 1
ATOM 755 N N . ILE A 1 93 ? -4.215 12.719 2.245 1.00 69.75 93 ILE A N 1
ATOM 756 C CA . ILE A 1 93 ? -3.102 12.621 1.288 1.00 69.75 93 ILE A CA 1
ATOM 757 C C . ILE A 1 93 ? -3.189 13.830 0.357 1.00 69.75 93 ILE A C 1
ATOM 759 O O . ILE A 1 93 ? -4.272 14.171 -0.118 1.00 69.75 93 ILE A O 1
ATOM 763 N N . GLY A 1 94 ? -2.077 14.545 0.161 1.00 65.44 94 GLY A N 1
ATOM 764 C CA . GLY A 1 94 ? -2.053 15.738 -0.698 1.00 65.44 94 GLY A CA 1
ATOM 765 C C . GLY A 1 94 ? -2.999 16.861 -0.236 1.00 65.44 94 GLY A C 1
ATOM 766 O O . GLY A 1 94 ? -3.498 17.631 -1.052 1.00 65.44 94 GLY A O 1
ATOM 767 N N . GLY A 1 95 ? -3.311 16.928 1.065 1.00 65.81 95 GLY A N 1
ATOM 768 C CA . GLY A 1 95 ? -4.238 17.910 1.644 1.00 65.81 95 GLY A CA 1
ATOM 769 C C . GLY A 1 95 ? -5.728 17.574 1.492 1.00 65.81 95 GLY A C 1
ATOM 770 O O . GLY A 1 95 ? -6.568 18.279 2.054 1.00 65.81 95 GLY A O 1
ATOM 771 N N . LYS A 1 96 ? -6.083 16.484 0.800 1.00 67.69 96 LYS A N 1
ATOM 772 C CA . LYS A 1 96 ? -7.471 16.022 0.661 1.00 67.69 96 LYS A CA 1
ATOM 773 C C . LYS A 1 96 ? -7.755 14.892 1.637 1.00 67.69 96 LYS A C 1
ATOM 775 O O . LYS A 1 96 ? -6.948 13.980 1.796 1.00 67.69 96 LYS A O 1
ATOM 780 N N . LYS A 1 97 ? -8.916 14.951 2.293 1.00 69.06 97 LYS A N 1
ATOM 781 C CA . LYS A 1 97 ? -9.400 13.833 3.108 1.00 69.06 97 LYS A CA 1
ATOM 782 C C . LYS A 1 97 ? -9.677 12.656 2.179 1.00 69.06 97 LYS A C 1
ATOM 784 O O . LYS A 1 97 ? -10.353 12.834 1.167 1.00 69.06 97 LYS A O 1
ATOM 789 N N . LEU A 1 98 ? -9.154 11.487 2.523 1.00 66.62 98 LEU A N 1
ATOM 790 C CA . LEU A 1 98 ? -9.509 10.260 1.827 1.00 66.62 98 LEU A CA 1
ATOM 791 C C . LEU A 1 98 ? -10.962 9.930 2.188 1.00 66.62 98 LEU A C 1
ATOM 793 O O . LEU A 1 98 ? -11.288 9.775 3.365 1.00 66.62 98 LEU A O 1
ATOM 797 N N . GLN A 1 99 ? -11.834 9.926 1.181 1.00 59.34 99 GLN A N 1
ATOM 798 C CA . GLN A 1 99 ? -13.210 9.436 1.264 1.00 59.34 99 GLN A CA 1
ATOM 799 C C . GLN A 1 99 ? -13.313 8.102 0.527 1.00 59.34 99 GLN A C 1
ATOM 801 O O . GLN A 1 99 ? -12.613 7.934 -0.507 1.00 59.34 99 GLN A O 1
#

Foldseek 3Di:
DVVVVVVDPQDAKAKDALPDPCNVVCQVVCCPQPVDNGFTFTDDSNDGFKTFHFDADPLETETDDIDGDPVSVVRVCVHSVVSVRHYDYQDDDPNHGDD

Radius of gyration: 14.48 Å; chains: 1; bounding box: 30×35×41 Å